Protein AF-A0A1S4AQZ8-F1 (afdb_monomer_lite)

Sequence (131 aa):
MRERLLVHLRGLPQIVESWKRPEDSDTQPSQFARSINKEVGLLQRVLSRTLHELDVQAIFRQVVAIFHSQISEAFLHLDISIPQAKKRMYRDVQHILGCIRSLPSDSKSSPPNWGQLDEFVAKNFGEEVGQ

Secondary structure (DSSP, 8-state):
-HHHHHHHHHTHHHHHHHHTS-GGG--SSPHHHHHHHHHHHHHHHHHHHHS-HHHHHHHHHHHHHHHHHHHHHHHHTS---SHHHHHHHHHHHHHHHHHHHTS------SSTT--HHHHHHHHHHTTTS--

Radius of gyration: 15.27 Å; chains: 1; bounding box: 37×28×40 Å

Organism: Nicotiana tabacum (NCBI:txid4097)

pLDDT: mean 88.84, std 12.15, range [29.75, 98.06]

Structure (mmCIF, N/CA/C/O backbone):
data_AF-A0A1S4AQZ8-F1
#
_entry.id   AF-A0A1S4AQZ8-F1
#
loop_
_atom_site.group_PDB
_atom_site.id
_atom_site.type_symbol
_atom_site.label_atom_id
_atom_site.label_alt_id
_atom_site.label_comp_id
_atom_site.label_asym_id
_atom_site.label_entity_id
_atom_site.label_seq_id
_atom_site.pdbx_PDB_ins_code
_atom_site.Cartn_x
_atom_site.Cartn_y
_atom_site.Cartn_z
_atom_site.occupancy
_atom_site.B_iso_or_equiv
_atom_site.auth_seq_id
_atom_site.auth_comp_id
_atom_site.auth_asym_id
_atom_site.auth_atom_id
_atom_site.pdbx_PDB_model_num
ATOM 1 N N . MET A 1 1 ? 1.906 -9.246 -8.358 1.00 93.69 1 MET A N 1
ATOM 2 C CA . MET A 1 1 ? 1.608 -8.728 -6.998 1.00 93.69 1 MET A CA 1
ATOM 3 C C . MET A 1 1 ? 0.133 -8.477 -6.722 1.00 93.69 1 MET A C 1
ATOM 5 O O . MET A 1 1 ? -0.279 -8.750 -5.605 1.00 93.69 1 MET A O 1
ATOM 9 N N . ARG A 1 2 ? -0.676 -8.019 -7.691 1.00 93.88 2 ARG A N 1
ATOM 10 C CA . ARG A 1 2 ? -2.122 -7.803 -7.490 1.00 93.88 2 ARG A CA 1
ATOM 11 C C . ARG A 1 2 ? -2.859 -9.018 -6.922 1.00 93.88 2 ARG A C 1
ATOM 13 O O . ARG A 1 2 ? -3.457 -8.925 -5.862 1.00 93.88 2 ARG A O 1
ATOM 20 N N . GLU A 1 3 ? -2.772 -10.161 -7.596 1.00 95.75 3 GLU A N 1
ATOM 21 C CA . GLU A 1 3 ? -3.443 -11.399 -7.167 1.00 95.75 3 GLU A CA 1
ATOM 22 C C . GLU A 1 3 ? -2.990 -11.845 -5.779 1.00 95.75 3 GLU A C 1
ATOM 24 O O . GLU A 1 3 ? -3.797 -12.242 -4.945 1.00 95.75 3 GLU A O 1
ATOM 29 N N . ARG A 1 4 ? -1.689 -11.708 -5.510 1.00 93.56 4 ARG A N 1
ATOM 30 C CA . ARG A 1 4 ? -1.103 -12.028 -4.213 1.00 93.56 4 ARG A CA 1
ATOM 31 C C . ARG A 1 4 ? -1.696 -11.167 -3.098 1.00 93.56 4 ARG A C 1
ATOM 33 O O . ARG A 1 4 ? -2.092 -11.702 -2.071 1.00 93.56 4 ARG A O 1
ATOM 40 N N . LEU A 1 5 ? -1.811 -9.859 -3.324 1.00 95.62 5 LEU A N 1
ATOM 41 C CA . LEU A 1 5 ? -2.465 -8.944 -2.393 1.00 95.62 5 LEU A CA 1
ATOM 42 C C . LEU A 1 5 ? -3.936 -9.326 -2.173 1.00 95.62 5 LEU A C 1
ATOM 44 O O . LEU A 1 5 ? -4.378 -9.381 -1.031 1.00 95.62 5 LEU A O 1
ATOM 48 N N . LEU A 1 6 ? -4.672 -9.661 -3.237 1.00 94.12 6 LEU A N 1
ATOM 49 C CA . LEU A 1 6 ? -6.074 -10.080 -3.135 1.00 94.12 6 LEU A CA 1
ATOM 50 C C . LEU A 1 6 ? -6.257 -11.336 -2.269 1.00 94.12 6 LEU A C 1
ATOM 52 O O . LEU A 1 6 ? -7.227 -11.413 -1.520 1.00 94.12 6 LEU A O 1
ATOM 56 N N . VAL A 1 7 ? -5.334 -12.303 -2.327 1.00 94.88 7 VAL A N 1
ATOM 57 C CA . VAL A 1 7 ? -5.364 -13.486 -1.445 1.00 94.88 7 VAL A CA 1
ATOM 58 C C . VAL A 1 7 ? -5.283 -13.075 0.025 1.00 94.88 7 VAL A C 1
ATOM 60 O O . VAL A 1 7 ? -6.074 -13.553 0.834 1.00 94.88 7 VAL A O 1
ATOM 63 N N . HIS A 1 8 ? -4.376 -12.157 0.359 1.00 94.00 8 HIS A N 1
ATOM 64 C CA . HIS A 1 8 ? -4.228 -11.647 1.723 1.00 94.00 8 HIS A CA 1
ATOM 65 C C . HIS A 1 8 ? -5.453 -10.834 2.168 1.00 94.00 8 HIS A C 1
ATOM 67 O O . HIS A 1 8 ? -5.930 -11.011 3.287 1.00 94.00 8 HIS A O 1
ATOM 73 N N . LEU A 1 9 ? -6.020 -10.008 1.280 1.00 93.69 9 LEU A N 1
ATOM 74 C CA . LEU A 1 9 ? -7.215 -9.203 1.564 1.00 93.69 9 LEU A CA 1
ATOM 75 C C . LEU A 1 9 ? -8.469 -10.052 1.822 1.00 93.69 9 LEU A C 1
ATOM 77 O O . LEU A 1 9 ? -9.296 -9.673 2.645 1.00 93.69 9 LEU A O 1
ATOM 81 N N . ARG A 1 10 ? -8.603 -11.231 1.200 1.00 92.94 10 ARG A N 1
ATOM 82 C CA . ARG A 1 10 ? -9.719 -12.156 1.489 1.00 92.94 10 ARG A CA 1
ATOM 83 C C . ARG A 1 10 ? -9.732 -12.653 2.938 1.00 92.94 10 ARG A C 1
ATOM 85 O O . ARG A 1 10 ? -10.800 -12.968 3.449 1.00 92.94 10 ARG A O 1
ATOM 92 N N . GLY A 1 11 ? -8.572 -12.722 3.594 1.00 90.38 11 GLY A N 1
ATOM 93 C CA . GLY A 1 11 ? -8.462 -13.099 5.008 1.00 90.38 11 GLY A CA 1
ATOM 94 C C . GLY A 1 11 ? -8.703 -11.942 5.981 1.00 90.38 11 GLY A C 1
ATOM 95 O O . GLY A 1 11 ? -8.808 -12.162 7.186 1.00 90.38 11 GLY A O 1
ATOM 96 N N . LEU A 1 12 ? -8.801 -10.708 5.480 1.00 89.12 12 LEU A N 1
ATOM 97 C CA . LEU A 1 12 ? -8.883 -9.507 6.303 1.00 89.12 12 LEU A CA 1
ATOM 98 C C . LEU A 1 12 ? -10.122 -9.461 7.220 1.00 89.12 12 LEU A C 1
ATOM 100 O O . LEU A 1 12 ? -9.945 -9.108 8.385 1.00 89.12 12 LEU A O 1
ATOM 104 N N . PRO A 1 13 ? -11.334 -9.888 6.804 1.00 89.25 13 PRO A N 1
ATOM 105 C CA . PRO A 1 13 ? -12.491 -9.920 7.704 1.00 89.25 13 PRO A CA 1
ATOM 106 C C . PRO A 1 13 ? -12.271 -10.794 8.947 1.00 89.25 13 PRO A C 1
ATOM 108 O O . PRO A 1 13 ? -12.616 -10.395 10.055 1.00 89.25 13 PRO A O 1
ATOM 111 N N . GLN A 1 14 ? -11.623 -11.956 8.797 1.00 87.94 14 GLN A N 1
ATOM 112 C CA . GLN A 1 14 ? -11.311 -12.840 9.928 1.00 87.94 14 GLN A CA 1
ATOM 113 C C . GLN A 1 14 ? -10.316 -12.191 10.902 1.00 87.94 14 GLN A C 1
ATOM 115 O O . GLN A 1 14 ? -10.410 -12.383 12.115 1.00 87.94 14 GLN A O 1
ATOM 120 N N . ILE A 1 15 ? -9.370 -11.413 10.375 1.00 87.94 15 ILE A N 1
ATOM 121 C CA . ILE A 1 15 ? -8.411 -10.650 11.178 1.00 87.94 15 ILE A CA 1
ATOM 122 C C . ILE A 1 15 ? -9.130 -9.525 11.936 1.00 87.94 15 ILE A C 1
ATOM 124 O O . ILE A 1 15 ? -8.880 -9.338 13.124 1.00 87.94 15 ILE A O 1
ATOM 128 N N . VAL A 1 16 ? -10.071 -8.821 11.298 1.00 86.25 16 VAL A N 1
ATOM 129 C CA . VAL A 1 16 ? -10.882 -7.786 11.965 1.00 86.25 16 VAL A CA 1
ATOM 130 C C . VAL A 1 16 ? -11.706 -8.370 13.111 1.00 86.25 16 VAL A C 1
ATOM 132 O O . VAL A 1 16 ? -11.781 -7.762 14.175 1.00 86.25 16 VAL A O 1
ATOM 135 N N . GLU A 1 17 ? -12.263 -9.572 12.959 1.00 86.06 17 GLU A N 1
ATOM 136 C CA . GLU A 1 17 ? -12.959 -10.246 14.063 1.00 86.06 17 GLU A CA 1
ATOM 137 C C . GLU A 1 17 ? -12.030 -10.563 15.247 1.00 86.06 17 GLU A C 1
ATOM 139 O O . GLU A 1 17 ? -12.458 -10.508 16.402 1.00 86.06 17 GLU A O 1
ATOM 144 N N . SER A 1 18 ? -10.741 -10.838 15.006 1.00 84.31 18 SER A N 1
ATOM 145 C CA . SER A 1 18 ? -9.766 -10.989 16.096 1.00 84.31 18 SER A CA 1
ATOM 146 C C . SER A 1 18 ? -9.486 -9.657 16.793 1.00 84.31 18 SER A C 1
ATOM 148 O O . SER A 1 18 ? -9.267 -9.630 18.001 1.00 84.31 18 SER A O 1
ATOM 150 N N . TRP A 1 19 ? -9.562 -8.538 16.068 1.00 85.44 19 TRP A N 1
ATOM 151 C CA . TRP A 1 19 ? -9.324 -7.207 16.625 1.00 85.44 19 TRP A CA 1
ATOM 152 C C . TRP 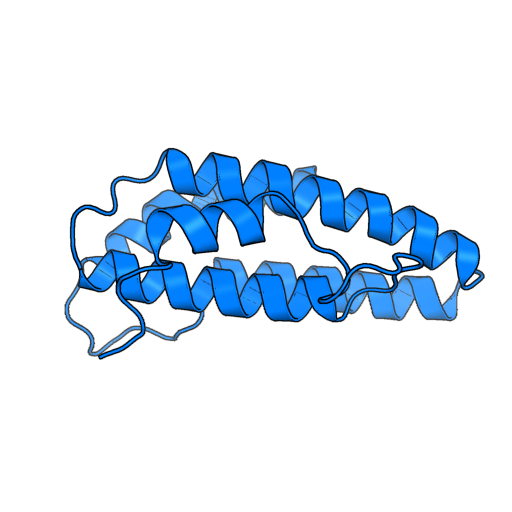A 1 19 ? -10.371 -6.740 17.629 1.00 85.44 19 TRP A C 1
ATOM 154 O O . TRP A 1 19 ? -10.069 -5.856 18.429 1.00 85.44 19 TRP A O 1
ATOM 164 N N . LYS A 1 20 ? -11.565 -7.336 17.597 1.00 80.69 20 LYS A N 1
ATOM 165 C CA . LYS A 1 20 ? -12.655 -7.068 18.542 1.00 80.69 20 LYS A CA 1
ATOM 166 C C . LYS A 1 20 ? -12.455 -7.761 19.899 1.00 80.69 20 LYS A C 1
ATOM 168 O O . LYS A 1 20 ? -13.223 -7.513 20.824 1.00 80.69 20 LYS A O 1
ATOM 173 N N . ARG A 1 21 ? -11.468 -8.660 20.024 1.00 81.25 21 ARG A N 1
ATOM 174 C CA . ARG A 1 21 ? -11.205 -9.429 21.252 1.00 81.25 21 ARG A CA 1
ATOM 175 C C . ARG A 1 21 ? -10.296 -8.651 22.222 1.00 81.25 21 ARG A C 1
ATOM 177 O O . ARG A 1 21 ? -9.439 -7.890 21.766 1.00 81.25 21 ARG A O 1
ATOM 184 N N . PRO A 1 22 ? -10.424 -8.854 23.549 1.00 70.56 22 PRO A N 1
ATOM 185 C CA . PRO A 1 22 ? -9.554 -8.226 24.549 1.00 70.56 22 PRO A CA 1
ATOM 186 C C . PRO A 1 22 ? -8.057 -8.480 24.286 1.00 70.56 22 PRO A C 1
ATOM 188 O O . PRO A 1 22 ? -7.684 -9.504 23.724 1.00 70.56 22 PRO A O 1
ATOM 191 N N . GLU A 1 23 ? -7.212 -7.518 24.664 1.00 62.16 23 GLU A N 1
ATOM 192 C CA . GLU A 1 23 ? -5.850 -7.270 24.143 1.00 62.16 23 GLU A CA 1
ATOM 193 C C . GLU A 1 23 ? -4.791 -8.376 24.337 1.00 62.16 23 GLU A C 1
ATOM 195 O O . GLU A 1 23 ? -3.747 -8.312 23.690 1.00 62.16 23 GLU A O 1
ATOM 200 N N . ASP A 1 24 ? -5.038 -9.400 25.154 1.00 57.66 24 ASP A N 1
ATOM 201 C CA . ASP A 1 24 ? -3.970 -10.242 25.723 1.00 57.66 24 ASP A CA 1
ATOM 202 C C . ASP A 1 24 ? -3.328 -11.267 24.764 1.00 57.66 24 ASP A C 1
ATOM 204 O O . ASP A 1 24 ? -2.317 -11.882 25.094 1.00 57.66 24 ASP A O 1
ATOM 208 N N . SER A 1 25 ? -3.872 -11.465 23.557 1.00 57.94 25 SER A N 1
ATOM 209 C CA . SER A 1 25 ? -3.380 -12.501 22.626 1.00 57.94 25 SER A CA 1
ATOM 210 C C . SER A 1 25 ? -2.878 -12.000 21.270 1.00 57.94 25 SER A C 1
ATOM 212 O O . SER A 1 25 ? -2.514 -12.815 20.419 1.00 57.94 25 SER A O 1
ATOM 214 N N . ASP A 1 26 ? -2.868 -10.690 21.007 1.00 62.59 26 ASP A N 1
ATOM 215 C CA . ASP A 1 26 ? -2.676 -10.206 19.636 1.00 62.59 26 ASP A CA 1
ATOM 216 C C . ASP A 1 26 ? -1.248 -9.790 19.283 1.00 62.59 26 ASP A C 1
ATOM 218 O O . ASP A 1 26 ? -0.720 -8.760 19.701 1.00 62.59 26 ASP A O 1
ATOM 222 N N . THR A 1 27 ? -0.654 -10.568 18.379 1.00 71.62 27 THR A N 1
ATOM 223 C CA . THR A 1 27 ? 0.625 -10.248 17.744 1.00 71.62 27 THR A CA 1
ATOM 224 C C . THR A 1 27 ? 0.430 -9.154 16.689 1.00 71.62 27 THR A C 1
ATOM 226 O O . THR A 1 27 ? 0.098 -9.434 15.538 1.00 71.62 27 THR A O 1
ATOM 229 N N . GLN A 1 28 ? 0.643 -7.894 17.065 1.00 80.12 28 GLN A N 1
ATOM 230 C CA . GLN A 1 28 ? 0.677 -6.749 16.144 1.00 80.12 28 GLN A CA 1
ATOM 231 C C . GLN A 1 28 ? 2.075 -6.595 15.501 1.00 80.12 28 GLN A C 1
ATOM 233 O O . GLN A 1 28 ? 3.071 -6.853 16.180 1.00 80.12 28 GLN A O 1
ATOM 238 N N . PRO A 1 29 ? 2.196 -6.179 14.223 1.00 87.81 29 PRO A N 1
ATOM 239 C CA . PRO A 1 29 ? 1.116 -5.948 13.251 1.00 87.81 29 PRO A CA 1
ATOM 240 C C . PRO A 1 29 ? 0.508 -7.279 12.790 1.00 87.81 29 PRO A C 1
ATOM 242 O O . PRO A 1 29 ? 1.150 -8.310 12.947 1.00 87.81 29 PRO A O 1
ATOM 245 N N . SER A 1 30 ? -0.699 -7.296 12.230 1.00 90.75 30 SER A N 1
ATOM 246 C CA . SER A 1 30 ? -1.394 -8.544 11.890 1.00 90.75 30 SER A CA 1
ATOM 247 C C . SER A 1 30 ? -0.616 -9.447 10.923 1.00 90.75 30 SER A C 1
ATOM 249 O O . SER A 1 30 ? 0.309 -9.030 10.217 1.00 90.75 30 SER A O 1
ATOM 251 N N . GLN A 1 31 ? -1.026 -10.718 10.839 1.00 90.44 31 GLN A N 1
ATOM 252 C CA . GLN A 1 31 ? -0.463 -11.653 9.862 1.00 90.44 31 GLN A CA 1
ATOM 253 C C . GLN A 1 31 ? -0.603 -11.146 8.421 1.00 90.44 31 GLN A C 1
ATOM 255 O O . GLN A 1 31 ? 0.311 -11.375 7.627 1.00 90.44 31 GLN A O 1
ATOM 260 N N . PHE A 1 32 ? -1.694 -10.442 8.103 1.00 92.44 32 PHE A N 1
ATOM 261 C CA . PHE A 1 32 ? -1.892 -9.791 6.810 1.00 92.44 32 PHE A CA 1
ATOM 262 C C . PHE A 1 32 ? -0.742 -8.824 6.516 1.00 92.44 32 PHE A C 1
ATOM 264 O O . PHE A 1 32 ? 0.009 -9.048 5.566 1.00 92.44 32 PHE A O 1
ATOM 271 N N . ALA A 1 33 ? -0.529 -7.833 7.388 1.00 93.75 33 ALA A N 1
ATOM 272 C CA . ALA A 1 33 ? 0.508 -6.816 7.221 1.00 93.75 33 ALA A CA 1
ATOM 273 C C . ALA A 1 33 ? 1.924 -7.426 7.176 1.00 93.75 33 ALA A C 1
ATOM 275 O O . ALA A 1 33 ? 2.733 -7.073 6.315 1.00 93.75 33 ALA A O 1
ATOM 276 N N . ARG A 1 34 ? 2.218 -8.407 8.044 1.00 93.88 34 ARG A N 1
ATOM 277 C CA . ARG A 1 34 ? 3.512 -9.118 8.042 1.00 93.88 34 ARG A CA 1
ATOM 278 C C . ARG A 1 34 ? 3.765 -9.871 6.737 1.00 93.88 34 ARG A C 1
ATOM 280 O O . ARG A 1 34 ? 4.883 -9.848 6.222 1.00 93.88 34 ARG A O 1
ATOM 287 N N . SER A 1 35 ? 2.750 -10.562 6.218 1.00 93.94 35 SER A N 1
ATOM 288 C CA . SER A 1 35 ? 2.906 -11.430 5.047 1.00 93.94 35 SER A CA 1
ATOM 289 C C . SER A 1 35 ? 3.104 -10.616 3.774 1.00 93.94 35 SER A C 1
ATOM 291 O O . SER A 1 35 ? 4.034 -10.906 3.020 1.00 93.94 35 SER A O 1
ATOM 293 N N . ILE A 1 36 ? 2.317 -9.551 3.571 1.00 94.50 36 ILE A N 1
ATOM 294 C CA . ILE A 1 36 ? 2.492 -8.683 2.398 1.00 94.50 36 ILE A CA 1
ATOM 295 C C . ILE A 1 36 ? 3.842 -7.964 2.427 1.00 94.50 36 ILE A C 1
ATOM 297 O O . ILE A 1 36 ? 4.535 -7.954 1.411 1.00 94.50 36 ILE A O 1
ATOM 301 N N . ASN A 1 37 ? 4.284 -7.469 3.588 1.00 94.88 37 ASN A N 1
ATOM 302 C CA . ASN A 1 37 ? 5.586 -6.812 3.712 1.00 94.88 37 ASN A CA 1
ATOM 303 C C . ASN A 1 37 ? 6.740 -7.777 3.406 1.00 94.88 37 ASN A C 1
ATOM 305 O O . ASN A 1 37 ? 7.676 -7.424 2.687 1.00 94.88 37 ASN A O 1
ATOM 309 N N . LYS A 1 38 ? 6.662 -9.023 3.893 1.00 95.94 38 LYS A N 1
ATOM 310 C CA . LYS A 1 38 ? 7.673 -10.051 3.607 1.00 95.94 38 LYS A CA 1
ATOM 311 C C . LYS A 1 38 ? 7.765 -10.363 2.113 1.00 95.94 38 LYS A C 1
ATOM 313 O O . LYS A 1 38 ? 8.865 -10.504 1.582 1.00 95.94 38 LYS A O 1
ATOM 318 N N . GLU A 1 39 ? 6.628 -10.486 1.440 1.00 96.31 39 GLU A N 1
ATOM 319 C CA . GLU A 1 39 ? 6.572 -10.830 0.018 1.00 96.31 39 GLU A CA 1
ATOM 320 C C . GLU A 1 39 ? 7.044 -9.687 -0.876 1.00 96.31 39 GLU A C 1
ATOM 322 O O . GLU A 1 39 ? 7.821 -9.919 -1.802 1.00 96.31 39 GLU A O 1
ATOM 327 N N . VAL A 1 40 ? 6.642 -8.453 -0.570 1.00 96.25 40 VAL A N 1
ATOM 328 C CA . VAL A 1 40 ? 7.116 -7.260 -1.280 1.00 96.25 40 VAL A CA 1
ATOM 329 C C . VAL A 1 40 ? 8.618 -7.069 -1.069 1.00 96.25 40 VAL A C 1
ATOM 331 O O . VAL A 1 40 ? 9.343 -6.849 -2.038 1.00 96.25 40 VAL A O 1
ATOM 334 N N . GLY A 1 41 ? 9.113 -7.221 0.162 1.00 96.50 41 GLY A N 1
ATOM 335 C CA . GLY A 1 41 ? 10.544 -7.120 0.452 1.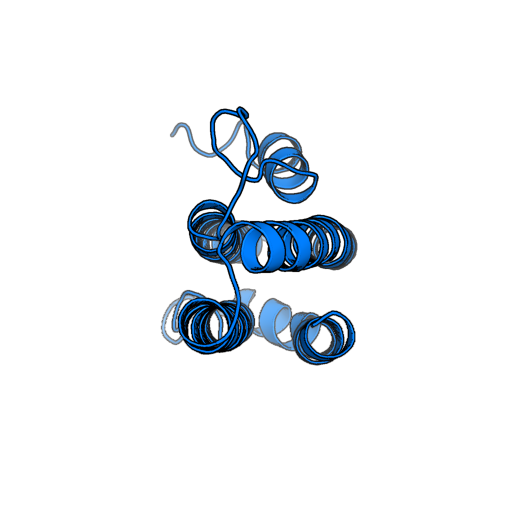00 96.50 41 GLY A CA 1
ATOM 336 C C . GLY A 1 41 ? 11.371 -8.207 -0.242 1.00 96.50 41 GLY A C 1
ATOM 337 O O . GLY A 1 41 ? 12.479 -7.945 -0.714 1.00 96.50 41 GLY A O 1
ATOM 338 N N . LEU A 1 42 ? 10.833 -9.428 -0.362 1.00 97.12 42 LEU A N 1
ATOM 339 C CA . LEU A 1 42 ? 11.460 -10.484 -1.158 1.00 97.12 42 LEU A CA 1
ATOM 340 C C . LEU A 1 42 ? 11.498 -10.109 -2.643 1.00 97.12 42 LEU A C 1
ATOM 342 O O . LEU A 1 42 ? 12.554 -10.234 -3.262 1.00 97.12 42 LEU A O 1
ATOM 346 N N . LEU A 1 43 ? 10.383 -9.621 -3.196 1.00 97.19 43 LEU A N 1
ATOM 347 C CA . LEU A 1 43 ? 10.314 -9.170 -4.585 1.00 97.19 43 LEU A CA 1
ATOM 348 C C . LEU A 1 43 ? 11.349 -8.074 -4.855 1.00 97.19 43 LEU A C 1
ATOM 350 O O . LEU A 1 43 ? 12.092 -8.176 -5.826 1.00 97.19 43 LEU A O 1
ATOM 354 N N . GLN A 1 44 ? 11.450 -7.076 -3.975 1.00 96.75 44 GLN A N 1
ATOM 355 C CA . GLN A 1 44 ? 12.420 -5.987 -4.110 1.00 96.75 44 GLN A CA 1
ATOM 356 C C . GLN A 1 44 ? 13.838 -6.536 -4.145 1.00 96.75 44 GLN A C 1
ATOM 358 O O . GLN A 1 44 ? 14.587 -6.258 -5.076 1.00 96.75 44 GLN A O 1
ATOM 363 N N . ARG A 1 45 ? 14.191 -7.377 -3.169 1.00 97.50 45 ARG A N 1
ATOM 364 C CA . ARG A 1 45 ? 15.529 -7.964 -3.078 1.00 97.50 45 ARG A CA 1
ATOM 365 C C . ARG A 1 45 ? 15.904 -8.756 -4.327 1.00 97.50 45 ARG A C 1
ATOM 367 O O . A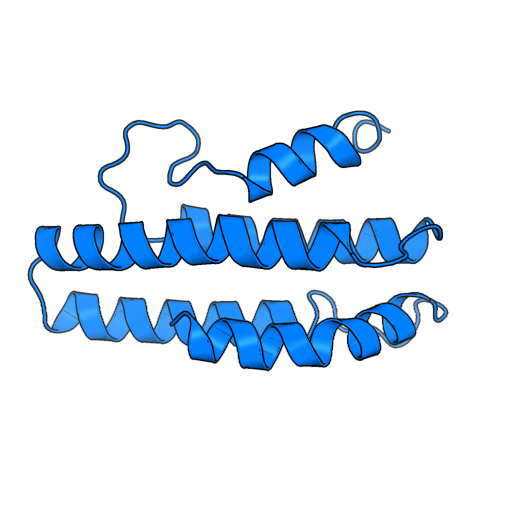RG A 1 45 ? 17.062 -8.714 -4.728 1.00 97.50 45 ARG A O 1
ATOM 374 N N . VAL A 1 46 ? 14.963 -9.508 -4.896 1.00 98.06 46 VAL A N 1
ATOM 375 C CA . VAL A 1 46 ? 15.206 -10.302 -6.106 1.00 98.06 46 VAL A CA 1
ATOM 376 C C . VAL A 1 46 ? 15.357 -9.384 -7.316 1.00 98.06 46 VAL A C 1
ATOM 378 O O . VAL A 1 46 ? 16.384 -9.443 -7.983 1.00 98.06 46 VAL A O 1
ATOM 381 N N . LEU A 1 47 ? 14.397 -8.489 -7.564 1.00 97.75 47 LEU A N 1
ATOM 382 C CA . LEU A 1 47 ? 14.419 -7.626 -8.747 1.00 97.75 47 LEU A CA 1
ATOM 383 C C . LEU A 1 47 ? 15.620 -6.675 -8.756 1.00 97.75 47 LEU A C 1
ATOM 385 O O . LEU A 1 47 ? 16.273 -6.555 -9.786 1.00 97.75 47 LEU A O 1
ATOM 389 N N . SER A 1 48 ? 15.979 -6.079 -7.615 1.00 97.19 48 SER A N 1
ATOM 390 C CA . SER A 1 48 ? 17.145 -5.188 -7.504 1.00 97.19 48 SER A CA 1
ATOM 391 C C . SER A 1 48 ? 18.487 -5.874 -7.772 1.00 97.19 48 SER A C 1
ATOM 393 O O . SER A 1 48 ? 19.478 -5.189 -7.991 1.00 97.19 48 SER A O 1
ATOM 395 N N . ARG A 1 49 ? 18.552 -7.212 -7.738 1.00 97.62 49 ARG A N 1
ATOM 396 C CA . ARG A 1 49 ? 19.763 -7.978 -8.083 1.00 97.62 49 ARG A CA 1
ATOM 397 C C . ARG A 1 49 ? 19.798 -8.421 -9.543 1.00 97.62 49 ARG A C 1
ATOM 399 O O . ARG A 1 49 ? 20.831 -8.908 -9.990 1.00 97.62 49 ARG A O 1
ATOM 406 N N . THR A 1 50 ? 18.677 -8.325 -10.252 1.00 97.19 50 THR A N 1
ATOM 407 C CA . THR A 1 50 ? 18.504 -8.919 -11.584 1.00 97.19 50 THR A CA 1
ATOM 408 C C . THR A 1 50 ? 18.231 -7.877 -12.661 1.00 97.19 50 THR A C 1
ATOM 410 O O . THR A 1 50 ? 18.582 -8.100 -13.814 1.00 97.19 50 THR A O 1
ATOM 413 N N . LEU A 1 51 ? 17.610 -6.754 -12.304 1.00 97.75 51 LEU A N 1
ATOM 414 C CA . LEU A 1 51 ? 17.171 -5.719 -13.234 1.00 97.75 51 LEU A CA 1
ATOM 415 C C . LEU A 1 51 ? 17.884 -4.392 -12.967 1.00 97.75 51 LEU A C 1
ATOM 417 O O . LEU A 1 51 ? 18.401 -4.155 -11.874 1.00 97.75 51 LEU A O 1
ATOM 421 N N . HIS A 1 52 ? 17.872 -3.515 -13.969 1.00 97.38 52 HIS A N 1
ATOM 422 C CA . HIS A 1 52 ? 18.383 -2.158 -13.833 1.00 97.38 52 HIS A CA 1
ATOM 423 C C . HIS A 1 52 ? 17.485 -1.326 -12.904 1.00 97.38 52 HIS A C 1
ATOM 425 O O . HIS A 1 52 ? 16.276 -1.547 -12.828 1.00 97.38 52 HIS A O 1
ATOM 431 N N . GLU A 1 53 ? 18.057 -0.335 -12.216 1.00 95.69 53 GLU A N 1
ATOM 432 C CA . GLU A 1 53 ? 17.344 0.467 -11.213 1.00 95.69 53 GLU A CA 1
ATOM 433 C C . GLU A 1 53 ? 16.054 1.103 -11.758 1.00 95.69 53 GLU A C 1
ATOM 435 O O . GLU A 1 53 ? 15.008 1.023 -11.116 1.00 95.69 53 GLU A O 1
ATOM 440 N N . LEU A 1 54 ? 16.105 1.671 -12.966 1.00 95.75 54 LEU A N 1
ATOM 441 C CA . LEU A 1 54 ? 14.943 2.289 -13.616 1.00 95.75 54 LEU A CA 1
ATOM 442 C C . LEU A 1 54 ? 13.801 1.291 -13.874 1.00 95.75 54 LEU A C 1
ATOM 444 O O . LEU A 1 54 ? 12.634 1.628 -13.674 1.00 95.75 54 LEU A O 1
ATOM 448 N N . ASP A 1 55 ? 14.122 0.053 -14.257 1.00 96.88 55 ASP A N 1
ATOM 449 C CA . ASP A 1 55 ? 13.117 -0.996 -14.465 1.00 96.88 55 ASP A CA 1
ATOM 450 C C . ASP A 1 55 ? 12.496 -1.420 -13.132 1.00 96.88 55 ASP A C 1
ATOM 452 O O . ASP A 1 55 ? 11.282 -1.603 -13.021 1.00 96.88 55 ASP A O 1
ATOM 456 N N . VAL A 1 56 ? 13.323 -1.520 -12.086 1.00 97.44 56 VAL A N 1
ATOM 457 C CA . VAL A 1 56 ? 12.871 -1.813 -10.723 1.00 97.44 56 VAL A CA 1
ATOM 458 C C . VAL A 1 56 ? 11.917 -0.721 -10.236 1.00 97.44 56 VAL A C 1
ATOM 460 O O . VAL A 1 56 ? 10.831 -1.040 -9.755 1.00 97.44 56 VAL A O 1
ATOM 463 N N . GLN A 1 57 ? 12.269 0.556 -10.404 1.00 96.25 57 GLN A N 1
ATOM 464 C CA . GLN A 1 57 ? 11.405 1.688 -10.058 1.00 96.25 57 GLN A CA 1
ATOM 465 C C . GLN A 1 57 ? 10.082 1.649 -10.838 1.00 96.25 57 GLN A C 1
ATOM 467 O O . GLN A 1 57 ? 9.016 1.795 -10.242 1.00 96.25 57 GLN A O 1
ATOM 472 N N . ALA A 1 58 ? 10.115 1.378 -12.148 1.00 95.69 58 ALA A N 1
ATOM 473 C CA . ALA A 1 58 ? 8.908 1.282 -12.971 1.00 95.69 58 ALA A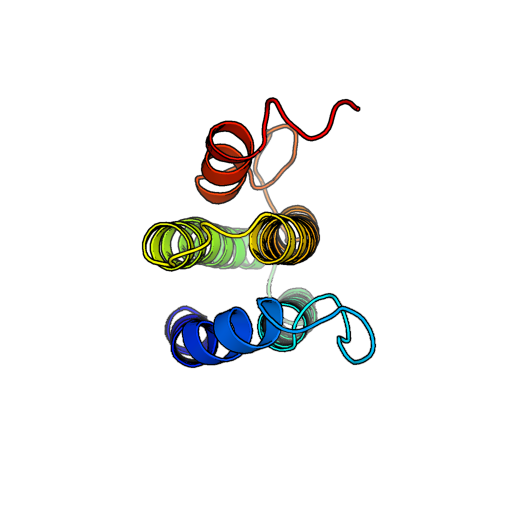 CA 1
ATOM 474 C C . ALA A 1 58 ? 7.976 0.140 -12.525 1.00 95.69 58 ALA A C 1
ATOM 476 O O . ALA A 1 58 ? 6.753 0.314 -12.478 1.00 95.69 58 ALA A O 1
ATOM 477 N N . ILE A 1 59 ? 8.538 -1.014 -12.148 1.00 96.50 59 ILE A N 1
ATOM 478 C CA . ILE A 1 59 ? 7.777 -2.136 -11.582 1.00 96.50 59 ILE A CA 1
ATOM 479 C C . ILE A 1 59 ? 7.179 -1.740 -10.228 1.00 96.50 59 ILE A C 1
ATOM 481 O O . ILE A 1 59 ? 5.981 -1.936 -10.002 1.00 96.50 59 ILE A O 1
ATOM 485 N N . PHE A 1 60 ? 7.979 -1.162 -9.328 1.00 97.31 60 PHE A N 1
ATOM 486 C CA . PHE A 1 60 ? 7.509 -0.800 -7.992 1.00 97.31 60 PHE A CA 1
ATOM 487 C C . PHE A 1 60 ? 6.493 0.332 -7.999 1.00 97.31 60 PHE A C 1
ATOM 489 O O . PHE A 1 60 ? 5.563 0.278 -7.200 1.00 97.31 60 PHE A O 1
ATOM 496 N N . ARG A 1 61 ? 6.547 1.258 -8.960 1.00 95.88 61 ARG A N 1
ATOM 497 C CA . ARG A 1 61 ? 5.490 2.255 -9.171 1.00 95.88 61 ARG A CA 1
ATOM 498 C C . ARG A 1 61 ? 4.119 1.597 -9.360 1.00 95.88 61 ARG A C 1
ATOM 500 O O . ARG A 1 61 ? 3.140 2.025 -8.753 1.00 95.88 61 ARG A O 1
ATOM 507 N N . GLN A 1 62 ? 4.044 0.522 -10.149 1.00 95.81 62 GLN A N 1
ATOM 508 C CA . GLN A 1 62 ? 2.795 -0.225 -10.340 1.00 95.81 62 GLN A CA 1
ATOM 509 C C . GLN A 1 62 ? 2.377 -0.983 -9.075 1.00 95.81 62 GLN A C 1
ATOM 511 O O . GLN A 1 62 ? 1.196 -1.002 -8.728 1.00 95.81 62 GLN A O 1
ATOM 516 N N . VAL A 1 63 ? 3.332 -1.602 -8.371 1.00 96.31 63 VAL A N 1
ATOM 517 C CA . VAL A 1 63 ? 3.059 -2.311 -7.109 1.00 96.31 63 VAL A CA 1
ATOM 518 C C . VAL A 1 63 ? 2.495 -1.351 -6.061 1.00 96.31 63 VAL A C 1
ATOM 520 O O . VAL A 1 63 ? 1.463 -1.656 -5.469 1.00 96.31 63 VAL A O 1
ATOM 523 N N . VAL A 1 64 ? 3.118 -0.185 -5.885 1.00 96.69 64 VAL A N 1
ATOM 524 C CA . VAL A 1 64 ? 2.689 0.883 -4.972 1.00 96.69 64 VAL A CA 1
ATOM 525 C C . VAL A 1 64 ? 1.270 1.342 -5.304 1.00 96.69 64 VAL A C 1
ATOM 527 O O . VAL A 1 64 ? 0.410 1.338 -4.425 1.00 96.69 64 VAL A O 1
ATOM 530 N N . ALA A 1 65 ? 0.985 1.652 -6.573 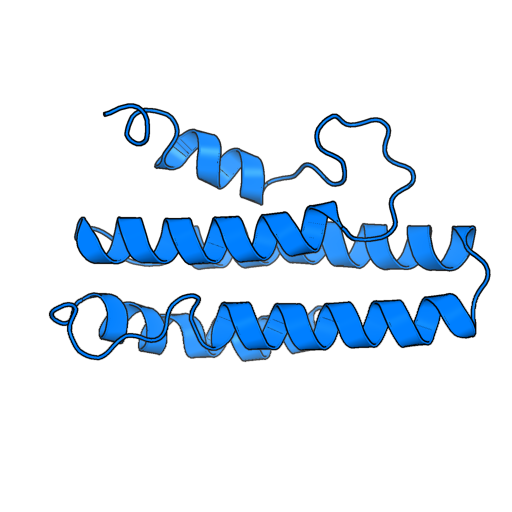1.00 96.00 65 ALA A N 1
ATOM 531 C CA . ALA A 1 65 ? -0.348 2.079 -6.999 1.00 96.00 65 ALA A CA 1
ATOM 532 C C . ALA A 1 65 ? -1.430 1.028 -6.687 1.00 96.00 65 ALA A C 1
ATOM 534 O O . ALA A 1 65 ? -2.495 1.358 -6.161 1.00 96.00 65 ALA A O 1
ATOM 535 N N . ILE A 1 66 ? -1.145 -0.253 -6.955 1.00 96.62 66 ILE A N 1
ATOM 536 C CA . ILE A 1 66 ? -2.053 -1.364 -6.631 1.00 96.62 66 ILE A CA 1
ATOM 537 C C . ILE A 1 66 ? -2.259 -1.479 -5.119 1.00 96.62 66 ILE A C 1
ATOM 539 O O . ILE A 1 66 ? -3.386 -1.702 -4.682 1.00 96.62 66 ILE A O 1
ATOM 543 N N . PHE A 1 67 ? -1.195 -1.343 -4.329 1.00 97.12 67 PHE A N 1
ATOM 544 C CA . PHE A 1 67 ? -1.262 -1.449 -2.875 1.00 97.12 67 PHE A CA 1
ATOM 545 C C . PHE A 1 67 ? -2.122 -0.341 -2.280 1.00 97.12 67 PHE A C 1
ATOM 547 O O . PHE A 1 67 ? -3.044 -0.654 -1.534 1.00 97.12 67 PHE A O 1
ATOM 554 N N . HIS A 1 68 ? -1.893 0.921 -2.653 1.00 97.25 68 HIS A N 1
ATOM 555 C CA . HIS A 1 68 ? -2.732 2.022 -2.180 1.00 97.25 68 HIS A CA 1
ATOM 556 C C . HIS A 1 68 ? -4.204 1.795 -2.513 1.00 97.25 68 HIS A C 1
ATOM 558 O O . HIS A 1 68 ? -5.037 1.822 -1.615 1.00 97.25 68 HIS A O 1
ATOM 564 N N . SER A 1 69 ? -4.516 1.513 -3.779 1.00 96.88 69 SER A N 1
ATOM 565 C CA . SER A 1 69 ? -5.903 1.357 -4.218 1.00 96.88 69 SER A CA 1
ATOM 566 C C . SER A 1 69 ? -6.607 0.189 -3.533 1.00 96.88 69 SER A C 1
ATOM 568 O O . SER A 1 69 ? -7.669 0.369 -2.948 1.00 96.88 69 SER A O 1
ATOM 570 N N . GLN A 1 70 ? -6.028 -1.011 -3.576 1.00 96.12 70 GLN A N 1
ATOM 571 C CA . GLN A 1 70 ? -6.717 -2.217 -3.110 1.00 96.12 70 GLN A CA 1
ATOM 572 C C . GLN A 1 70 ? -6.820 -2.278 -1.583 1.00 96.12 70 GLN A C 1
ATOM 574 O O . GLN A 1 70 ? -7.806 -2.790 -1.060 1.00 96.12 70 GLN A O 1
ATOM 579 N N . ILE A 1 71 ? -5.812 -1.775 -0.864 1.00 96.00 71 ILE A N 1
ATOM 580 C CA . ILE A 1 71 ? -5.808 -1.794 0.603 1.00 96.00 71 ILE A CA 1
ATOM 581 C C . ILE A 1 71 ? -6.767 -0.736 1.148 1.00 96.00 71 ILE A C 1
ATOM 583 O O . ILE A 1 71 ? -7.558 -1.057 2.033 1.00 96.00 71 ILE A O 1
ATOM 587 N N . SER A 1 72 ? -6.752 0.487 0.603 1.00 95.19 72 SER A N 1
ATOM 588 C CA . SER A 1 72 ? -7.723 1.519 0.988 1.00 95.19 72 SER A CA 1
ATOM 589 C C . SER A 1 72 ? -9.152 1.065 0.725 1.00 95.19 72 SER A C 1
ATOM 591 O O . SER A 1 72 ? -9.996 1.179 1.609 1.00 95.19 72 SER A O 1
ATOM 593 N N . GLU A 1 73 ? -9.410 0.498 -0.457 1.00 94.62 73 GLU A N 1
ATOM 594 C CA . GLU A 1 73 ? -10.734 -0.010 -0.815 1.00 94.62 73 GLU A CA 1
ATOM 595 C C . GLU A 1 73 ? -11.193 -1.100 0.156 1.00 94.62 73 GLU A C 1
ATOM 597 O O . GLU A 1 73 ? -12.304 -1.043 0.676 1.00 94.62 73 GLU A O 1
ATOM 602 N N . ALA A 1 74 ? -10.330 -2.071 0.462 1.00 93.81 74 ALA A N 1
ATOM 603 C CA . ALA A 1 74 ? -10.672 -3.132 1.399 1.00 93.81 74 ALA A CA 1
ATOM 604 C C . ALA A 1 74 ? -10.973 -2.586 2.800 1.00 93.81 74 ALA A C 1
ATOM 606 O O . ALA A 1 74 ? -11.955 -3.007 3.404 1.00 93.81 74 ALA A O 1
ATOM 607 N N . PHE A 1 75 ? -10.179 -1.637 3.306 1.00 91.56 75 PHE A N 1
ATOM 608 C CA . PHE A 1 75 ? -10.399 -1.056 4.632 1.00 91.56 75 PHE A CA 1
ATOM 609 C C . PHE A 1 75 ? -11.664 -0.199 4.725 1.00 91.56 75 PHE A C 1
ATOM 611 O O . PHE A 1 75 ? -12.307 -0.213 5.771 1.00 91.56 75 PHE A O 1
ATOM 618 N N . LEU A 1 76 ? -12.064 0.491 3.653 1.00 90.38 76 LEU A N 1
ATOM 619 C CA . LEU A 1 76 ? -13.323 1.250 3.615 1.00 90.38 76 LEU A CA 1
ATOM 620 C C . LEU A 1 76 ? -14.565 0.364 3.795 1.00 90.38 76 LEU A C 1
ATOM 622 O O . LEU A 1 76 ? -15.584 0.843 4.285 1.00 90.38 76 LEU A O 1
ATOM 626 N N . HIS A 1 77 ? -14.482 -0.912 3.416 1.00 89.38 77 HIS A N 1
ATOM 627 C CA . HIS A 1 77 ? -15.592 -1.864 3.509 1.00 89.38 77 HIS A CA 1
ATOM 628 C C . HIS A 1 77 ? -15.653 -2.621 4.842 1.00 89.38 77 HIS A C 1
ATOM 630 O O . HIS A 1 77 ? -16.562 -3.427 5.046 1.00 89.38 77 HIS A O 1
ATOM 636 N N . LEU A 1 78 ? -14.693 -2.412 5.745 1.00 86.81 78 LEU A N 1
ATOM 637 C CA . LEU A 1 78 ? -14.676 -3.089 7.038 1.00 86.81 78 LEU A CA 1
ATOM 638 C C . LEU A 1 78 ? -15.482 -2.300 8.068 1.00 86.81 78 LEU A C 1
ATOM 640 O O . LEU A 1 78 ? -15.335 -1.088 8.205 1.00 86.81 78 LEU A O 1
ATOM 644 N N . ASP A 1 79 ? -16.283 -3.015 8.854 1.00 78.44 79 ASP A N 1
ATOM 645 C CA . ASP A 1 79 ? -16.957 -2.439 10.015 1.00 78.44 79 ASP A CA 1
ATOM 646 C C . ASP A 1 79 ? -15.982 -2.351 11.199 1.00 78.44 79 ASP A C 1
ATOM 648 O O . ASP A 1 79 ? -15.669 -3.344 11.864 1.00 78.44 79 ASP A O 1
ATOM 652 N N . ILE A 1 80 ? -15.472 -1.141 11.430 1.00 74.31 80 ILE A N 1
ATOM 653 C CA . ILE A 1 80 ? -14.465 -0.835 12.455 1.00 74.31 80 ILE A CA 1
ATOM 654 C C . ILE A 1 80 ? -15.004 0.248 13.392 1.00 74.31 80 ILE A C 1
ATOM 656 O O . ILE A 1 80 ? -14.347 1.232 13.728 1.00 74.31 80 ILE A O 1
ATOM 660 N N . SER A 1 81 ? -16.244 0.047 13.820 1.00 77.00 81 SER A N 1
ATOM 661 C CA . SER A 1 81 ? -16.966 0.905 14.760 1.00 77.00 81 SER A CA 1
ATOM 662 C C . SER A 1 81 ? -16.393 0.875 16.187 1.00 77.00 81 SER A C 1
ATOM 664 O O . SER A 1 81 ? -16.655 1.777 16.979 1.00 77.00 81 SER A O 1
ATOM 666 N N . ILE A 1 82 ? -15.568 -0.126 16.524 1.00 83.94 82 ILE A N 1
ATOM 667 C CA . ILE A 1 82 ? -14.986 -0.293 17.865 1.00 83.94 82 ILE A CA 1
ATOM 668 C C . ILE A 1 82 ? -13.592 0.369 17.939 1.00 83.94 82 ILE A C 1
ATOM 670 O O . ILE A 1 82 ? -12.719 0.023 17.132 1.00 83.94 82 ILE A O 1
ATOM 674 N N . PRO A 1 83 ? -13.307 1.234 18.941 1.00 85.75 83 PRO A N 1
ATOM 675 C CA . PRO A 1 83 ? -12.029 1.954 19.061 1.00 85.75 83 PRO A CA 1
ATOM 676 C C . PRO A 1 83 ? -10.785 1.056 19.040 1.00 85.75 83 PRO A C 1
ATOM 678 O O . PRO A 1 83 ? -9.763 1.389 18.439 1.00 85.75 83 PRO A O 1
ATOM 681 N N . GLN A 1 84 ? -10.875 -0.124 19.655 1.00 84.44 84 GLN A N 1
ATOM 682 C CA . GLN A 1 84 ? -9.789 -1.100 19.676 1.00 84.44 84 GLN A CA 1
ATOM 683 C C . GLN A 1 84 ? -9.434 -1.594 18.265 1.00 84.44 84 GLN A C 1
ATOM 685 O O . GLN A 1 84 ? -8.257 -1.636 17.894 1.00 84.44 84 GLN A O 1
ATOM 690 N N . ALA A 1 85 ? -10.446 -1.929 17.462 1.00 87.31 85 ALA A N 1
ATOM 691 C CA . ALA A 1 85 ? -10.255 -2.368 16.087 1.00 87.31 85 ALA A CA 1
ATOM 692 C C . ALA A 1 85 ? -9.710 -1.226 15.216 1.00 87.31 85 ALA A C 1
ATOM 694 O O . ALA A 1 85 ? -8.810 -1.454 14.407 1.00 87.31 85 ALA A O 1
ATOM 695 N N . LYS A 1 86 ? -10.150 0.015 15.464 1.00 88.81 86 LYS A N 1
ATOM 696 C CA . LYS A 1 86 ? -9.632 1.222 14.801 1.00 88.81 86 LYS A CA 1
ATOM 697 C C . LYS A 1 86 ? -8.137 1.411 15.075 1.00 88.81 86 LYS A C 1
ATOM 699 O O . LYS A 1 86 ? -7.352 1.556 14.139 1.00 88.81 86 LYS A O 1
ATOM 704 N N . LYS A 1 87 ? -7.707 1.297 16.336 1.00 88.50 87 LYS A N 1
ATOM 705 C CA . LYS A 1 87 ? -6.287 1.385 16.732 1.00 88.50 87 LYS A CA 1
ATOM 706 C C . LYS A 1 87 ? -5.421 0.299 16.086 1.00 88.50 87 LYS A C 1
ATOM 708 O O . LYS A 1 87 ? -4.283 0.564 15.700 1.00 88.50 87 LYS A O 1
ATOM 713 N N . ARG A 1 88 ? -5.942 -0.924 15.962 1.00 88.94 88 ARG A N 1
ATOM 714 C CA . ARG A 1 88 ? -5.237 -2.057 15.337 1.00 88.94 88 ARG A CA 1
ATOM 715 C C . ARG A 1 88 ? -5.140 -1.902 13.821 1.00 88.94 88 ARG A C 1
ATOM 717 O O . ARG A 1 88 ? -4.049 -2.062 13.283 1.00 88.94 88 ARG A O 1
ATOM 724 N N . MET A 1 89 ? -6.220 -1.477 13.160 1.00 91.38 89 MET A N 1
ATOM 725 C CA . MET A 1 89 ? -6.173 -1.105 11.743 1.00 91.38 89 MET A CA 1
ATOM 726 C C . MET A 1 89 ? -5.124 -0.022 11.502 1.00 91.38 89 MET A C 1
ATOM 728 O O . MET A 1 89 ? -4.301 -0.161 10.604 1.00 91.38 89 MET A O 1
ATOM 732 N N . TYR A 1 90 ? -5.121 1.037 12.316 1.00 91.56 90 TYR A N 1
ATOM 733 C CA . TYR A 1 90 ? -4.153 2.120 12.174 1.00 91.56 90 TYR A CA 1
ATOM 734 C C . TYR A 1 90 ? -2.712 1.603 12.224 1.00 91.56 90 TYR A C 1
ATOM 736 O O . TYR A 1 90 ? -1.908 1.938 11.358 1.00 91.56 90 TYR A O 1
ATOM 744 N N . ARG A 1 91 ? -2.385 0.738 13.193 1.00 91.44 91 ARG A N 1
ATOM 745 C CA . ARG A 1 91 ? -1.048 0.132 13.319 1.00 91.44 91 ARG A CA 1
ATOM 746 C C . ARG A 1 91 ? -0.663 -0.697 12.096 1.00 91.44 91 ARG A C 1
ATOM 748 O O . ARG A 1 91 ? 0.459 -0.563 11.610 1.00 91.44 91 ARG A O 1
ATOM 755 N N . ASP A 1 92 ? -1.583 -1.508 11.588 1.00 92.94 92 ASP A N 1
ATOM 756 C CA . ASP A 1 92 ? -1.375 -2.281 10.364 1.00 92.94 92 ASP A CA 1
ATOM 757 C C . ASP A 1 92 ? -1.115 -1.374 9.162 1.00 92.94 92 ASP A C 1
ATOM 759 O O . ASP A 1 92 ? -0.131 -1.562 8.447 1.00 92.94 92 ASP A O 1
ATOM 763 N N . VAL A 1 93 ? -1.945 -0.346 8.974 1.00 94.25 93 VAL A N 1
ATOM 764 C CA . VAL A 1 93 ? -1.798 0.618 7.879 1.00 94.25 93 VAL A CA 1
ATOM 765 C C . VAL A 1 93 ? -0.464 1.356 7.977 1.00 94.25 93 VAL A C 1
ATOM 767 O O . VAL A 1 93 ? 0.232 1.477 6.972 1.00 94.25 93 VAL A O 1
ATOM 770 N N . GLN A 1 94 ? -0.047 1.786 9.172 1.00 94.44 94 GLN A N 1
ATOM 771 C CA . GLN A 1 94 ? 1.264 2.415 9.370 1.00 94.44 94 GLN A CA 1
ATOM 772 C C . GLN A 1 94 ? 2.415 1.465 9.019 1.00 94.44 94 GLN A C 1
ATOM 774 O O . GLN A 1 94 ? 3.385 1.877 8.383 1.00 94.44 94 GLN A O 1
ATOM 779 N N . HIS A 1 95 ? 2.308 0.183 9.378 1.00 94.94 95 HIS A N 1
ATOM 780 C CA . HIS A 1 95 ? 3.324 -0.814 9.038 1.00 94.94 95 HIS A CA 1
ATOM 781 C C . HIS A 1 95 ? 3.420 -1.054 7.522 1.00 94.94 95 HIS A C 1
ATOM 783 O O . HIS A 1 95 ? 4.513 -1.220 6.976 1.00 94.94 95 HIS A O 1
ATOM 789 N N . ILE A 1 96 ? 2.283 -1.039 6.831 1.00 95.94 96 ILE A N 1
ATOM 790 C CA . ILE A 1 96 ? 2.205 -1.184 5.374 1.00 95.94 96 ILE A CA 1
ATOM 791 C C . ILE A 1 96 ? 2.755 0.062 4.678 1.00 95.94 96 ILE A C 1
ATOM 793 O O . ILE A 1 96 ? 3.584 -0.062 3.780 1.00 95.94 96 ILE A O 1
ATOM 797 N N . LEU A 1 97 ? 2.361 1.260 5.118 1.00 96.06 97 LEU A N 1
ATOM 798 C CA . LEU A 1 97 ? 2.878 2.524 4.589 1.00 96.06 97 LEU A CA 1
ATOM 799 C C . LEU A 1 97 ? 4.388 2.649 4.802 1.00 96.06 97 LEU A C 1
ATOM 801 O O . LEU A 1 97 ? 5.093 3.099 3.906 1.00 96.06 97 LEU A O 1
ATOM 805 N N . GLY A 1 98 ? 4.910 2.191 5.943 1.00 95.25 98 GLY A N 1
ATOM 806 C CA . GLY A 1 98 ? 6.353 2.097 6.175 1.00 95.25 98 GLY A CA 1
ATOM 807 C C . GLY A 1 98 ? 7.056 1.233 5.125 1.00 95.25 98 GLY A C 1
ATOM 808 O O . GLY A 1 98 ? 8.088 1.635 4.590 1.00 95.25 98 GLY A O 1
ATOM 809 N N . CYS A 1 99 ? 6.468 0.086 4.768 1.00 95.44 99 CYS A N 1
ATOM 810 C CA . CYS A 1 99 ? 6.986 -0.744 3.683 1.00 95.44 99 CYS A CA 1
ATOM 811 C C . CYS A 1 99 ? 6.901 -0.022 2.335 1.00 95.44 99 CYS A C 1
ATOM 813 O O . CYS A 1 99 ? 7.921 0.068 1.659 1.00 95.44 99 CYS A O 1
ATOM 815 N N . ILE A 1 100 ? 5.746 0.550 1.979 1.00 96.31 100 ILE A N 1
ATOM 816 C CA . ILE A 1 100 ? 5.533 1.285 0.721 1.00 96.31 100 ILE A CA 1
ATOM 817 C C . ILE A 1 100 ? 6.554 2.417 0.549 1.00 96.31 100 ILE A C 1
ATOM 819 O O . ILE A 1 100 ? 7.184 2.523 -0.501 1.00 96.31 100 ILE A O 1
ATOM 823 N N . ARG A 1 101 ? 6.789 3.217 1.592 1.00 95.25 101 ARG A N 1
ATOM 824 C CA . ARG A 1 101 ? 7.754 4.332 1.587 1.00 95.25 101 ARG A CA 1
ATOM 825 C C . ARG A 1 101 ? 9.203 3.875 1.392 1.00 95.25 101 ARG A C 1
ATOM 827 O O . ARG A 1 101 ? 10.020 4.655 0.919 1.00 95.25 101 ARG A O 1
ATOM 834 N N . SER A 1 102 ? 9.522 2.626 1.741 1.00 94.81 102 SER A N 1
ATOM 835 C CA . SER A 1 102 ? 10.857 2.033 1.552 1.00 94.81 102 SER A CA 1
ATOM 836 C C . SER A 1 102 ? 11.090 1.448 0.152 1.00 94.81 102 SER A C 1
ATOM 838 O O . SER A 1 102 ? 12.214 1.057 -0.170 1.00 94.81 102 SER A O 1
ATOM 840 N N . LEU A 1 103 ? 10.043 1.358 -0.678 1.00 95.94 103 LEU A N 1
ATOM 841 C CA . LEU A 1 103 ? 10.152 0.777 -2.014 1.00 95.94 103 LEU A CA 1
ATOM 842 C C . LEU A 1 103 ? 10.842 1.739 -2.985 1.00 95.94 103 LEU A C 1
ATOM 844 O O . LEU A 1 103 ? 10.652 2.954 -2.875 1.00 95.94 103 LEU A O 1
ATOM 848 N N . PRO A 1 104 ? 11.589 1.205 -3.971 1.00 95.38 104 PRO A N 1
ATOM 849 C CA . PRO A 1 104 ? 12.219 2.010 -5.008 1.00 95.38 104 PRO A CA 1
ATOM 850 C C .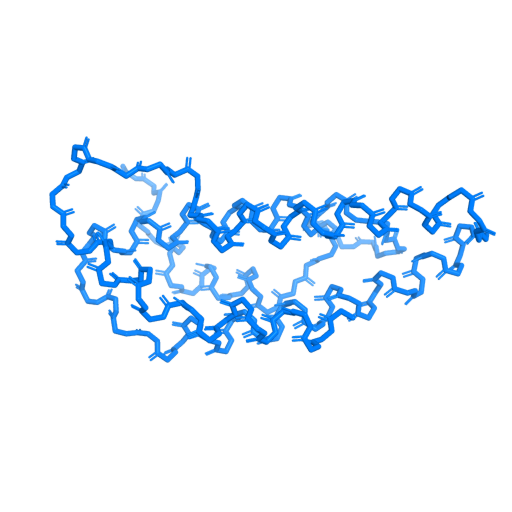 PRO A 1 104 ? 11.211 2.948 -5.666 1.00 95.38 104 PRO A C 1
ATOM 852 O O . PRO A 1 104 ? 10.137 2.521 -6.092 1.00 95.38 104 PRO A O 1
ATOM 855 N N . SER A 1 105 ? 11.567 4.225 -5.732 1.00 90.56 105 SER A N 1
ATOM 856 C CA . SER A 1 105 ? 10.710 5.283 -6.242 1.00 90.56 105 SER A CA 1
ATOM 857 C C . SER A 1 105 ? 11.548 6.310 -6.976 1.00 90.56 105 SER A C 1
ATOM 859 O O . SER A 1 105 ? 12.634 6.660 -6.522 1.00 90.56 105 SER A O 1
ATOM 861 N N . ASP A 1 106 ? 11.012 6.823 -8.073 1.00 85.81 106 ASP A N 1
ATOM 862 C CA . ASP A 1 106 ? 11.503 8.028 -8.735 1.00 85.81 106 ASP A CA 1
ATOM 863 C C . ASP A 1 106 ? 10.674 9.271 -8.365 1.00 85.81 106 ASP A C 1
ATOM 865 O O . ASP A 1 106 ? 10.907 10.367 -8.879 1.00 85.81 106 ASP A O 1
ATOM 869 N N . SER A 1 107 ? 9.683 9.112 -7.477 1.00 76.38 107 SER A N 1
ATOM 870 C CA . SER A 1 107 ? 8.807 10.203 -7.064 1.00 76.38 107 SER A CA 1
ATOM 871 C C . SER A 1 107 ? 9.560 11.237 -6.224 1.00 76.38 107 SER A C 1
ATOM 873 O O . SER A 1 107 ? 10.324 10.910 -5.319 1.00 76.38 107 SER A O 1
ATOM 875 N N . LYS A 1 108 ? 9.294 12.517 -6.500 1.00 79.69 108 LYS A N 1
ATOM 876 C CA . LYS A 1 108 ? 9.764 13.649 -5.683 1.00 79.69 108 LYS A CA 1
ATOM 877 C C . LYS A 1 108 ? 8.801 13.987 -4.536 1.00 79.69 108 LYS A C 1
ATOM 879 O O . LYS A 1 108 ? 8.923 15.054 -3.940 1.00 79.69 108 LYS A O 1
ATOM 884 N N . SER A 1 109 ? 7.797 13.143 -4.279 1.00 82.31 109 SER A N 1
ATOM 885 C CA . SER A 1 109 ? 6.828 13.389 -3.212 1.00 82.31 109 SER A CA 1
ATOM 886 C C . SER A 1 109 ? 7.500 13.260 -1.845 1.00 82.31 109 SER A C 1
ATOM 888 O O . SER A 1 109 ? 8.421 12.463 -1.668 1.00 82.31 109 SER A O 1
ATOM 890 N N . SER A 1 110 ? 7.026 14.033 -0.867 1.00 83.62 110 SER A N 1
ATOM 891 C CA . SER A 1 110 ? 7.446 13.913 0.529 1.00 83.62 110 SER A CA 1
ATOM 892 C C . SER A 1 110 ? 6.213 13.642 1.398 1.00 83.62 110 SER A C 1
ATOM 894 O O . SER A 1 110 ? 5.371 14.536 1.511 1.00 83.62 110 SER A O 1
ATOM 896 N N . PRO A 1 111 ? 6.072 12.437 1.986 1.00 88.62 111 PRO A N 1
ATOM 897 C CA . PRO A 1 111 ? 6.966 11.277 1.865 1.00 88.62 111 PRO A CA 1
ATOM 898 C C . PRO A 1 111 ? 6.931 10.619 0.462 1.00 88.62 111 PRO A C 1
ATOM 900 O O . PRO A 1 111 ? 5.997 10.851 -0.316 1.00 88.62 111 PRO A O 1
ATOM 903 N N . PRO A 1 112 ? 7.944 9.802 0.109 1.00 91.75 112 PRO A N 1
ATOM 904 C CA . PRO A 1 112 ? 7.973 9.076 -1.161 1.00 91.75 112 PRO A CA 1
ATOM 905 C C . PRO A 1 112 ? 6.837 8.054 -1.235 1.00 91.75 112 PRO A C 1
ATOM 907 O O . PRO A 1 112 ? 6.405 7.531 -0.205 1.00 91.75 112 PRO A O 1
ATOM 910 N N . ASN A 1 113 ? 6.400 7.732 -2.456 1.00 95.31 113 ASN A N 1
ATOM 911 C CA . ASN A 1 113 ? 5.314 6.774 -2.698 1.00 95.31 113 ASN A CA 1
ATOM 912 C C . ASN A 1 113 ? 4.018 7.147 -1.956 1.00 95.31 113 ASN A C 1
ATOM 914 O O . ASN A 1 113 ? 3.366 6.280 -1.388 1.00 95.31 113 ASN A O 1
ATOM 918 N N . TRP A 1 114 ? 3.664 8.435 -1.931 1.00 94.56 114 TRP A N 1
ATOM 919 C CA . TRP A 1 114 ? 2.384 8.886 -1.379 1.00 94.56 114 TRP A CA 1
ATOM 920 C C . TRP A 1 114 ? 1.212 8.432 -2.257 1.00 94.56 114 TRP A C 1
ATOM 922 O O . TRP A 1 114 ? 1.291 8.511 -3.488 1.00 94.56 114 TRP A O 1
ATOM 932 N N . GLY A 1 115 ? 0.094 8.034 -1.645 1.00 94.44 115 GLY A N 1
ATOM 933 C CA . GLY A 1 115 ? -1.116 7.689 -2.391 1.00 94.44 115 GLY A CA 1
ATOM 934 C C . GLY A 1 115 ? -2.383 7.550 -1.548 1.00 94.44 115 GLY A C 1
ATOM 935 O O . GLY A 1 115 ? -2.459 7.986 -0.403 1.00 94.44 115 GLY A O 1
ATOM 936 N N . GLN A 1 116 ? -3.394 6.885 -2.117 1.00 95.75 116 GLN A N 1
ATOM 937 C CA . GLN A 1 116 ? -4.750 6.774 -1.547 1.00 95.75 116 GLN A CA 1
ATOM 938 C C . GLN A 1 116 ? -4.807 6.171 -0.132 1.00 95.75 116 GLN A C 1
ATOM 940 O O . GLN A 1 116 ? -5.777 6.379 0.593 1.00 95.75 116 GLN A O 1
ATOM 945 N N . LEU A 1 117 ? -3.801 5.389 0.272 1.00 95.50 117 LEU A N 1
ATOM 946 C CA . LEU A 1 117 ? -3.731 4.843 1.637 1.00 95.50 117 LEU A CA 1
ATOM 947 C C . LEU A 1 117 ? -3.282 5.893 2.655 1.00 95.50 117 LEU A C 1
ATOM 949 O O . LEU A 1 117 ? -3.775 5.886 3.779 1.00 95.50 117 LEU A O 1
ATOM 953 N N . ASP A 1 118 ? -2.413 6.825 2.265 1.00 95.06 118 ASP A N 1
ATOM 954 C CA . ASP A 1 118 ? -2.084 7.978 3.103 1.00 95.06 118 ASP A CA 1
ATOM 955 C C . ASP A 1 118 ? -3.306 8.897 3.252 1.00 95.06 118 ASP A C 1
ATOM 957 O O . ASP A 1 118 ? -3.629 9.318 4.361 1.00 95.06 118 ASP A O 1
ATOM 961 N N . GLU A 1 119 ? -4.048 9.133 2.164 1.00 94.31 119 GLU A N 1
ATOM 962 C CA . GLU A 1 119 ? -5.305 9.900 2.187 1.00 94.31 119 GLU A CA 1
ATOM 963 C C . GLU A 1 119 ? -6.363 9.241 3.081 1.00 94.31 119 GLU A C 1
ATOM 965 O O . GLU A 1 119 ? -7.016 9.914 3.882 1.00 94.31 119 GLU A O 1
ATOM 970 N N . PHE A 1 120 ? -6.501 7.912 2.994 1.00 93.62 120 PHE A N 1
ATOM 971 C CA . PHE A 1 120 ? -7.359 7.135 3.885 1.00 93.62 120 PHE A CA 1
ATOM 972 C C . PHE A 1 120 ? -6.975 7.356 5.351 1.00 93.62 120 PHE A C 1
ATOM 974 O O . PHE A 1 120 ? -7.855 7.581 6.184 1.00 93.62 120 PHE A O 1
ATOM 981 N N . VAL A 1 121 ? -5.679 7.336 5.677 1.00 92.50 121 VAL A N 1
ATOM 982 C CA . VAL A 1 121 ? -5.218 7.595 7.043 1.00 92.50 121 VAL A CA 1
ATOM 983 C C . VAL A 1 121 ? -5.552 9.015 7.482 1.00 92.50 121 VAL A C 1
ATOM 985 O O . VAL A 1 121 ? -6.145 9.197 8.544 1.00 92.50 121 VAL A O 1
ATOM 988 N N . ALA A 1 122 ? -5.211 10.010 6.663 1.00 91.50 122 ALA A N 1
ATOM 989 C CA . ALA A 1 122 ? -5.449 11.414 6.973 1.00 91.50 122 ALA A CA 1
ATOM 990 C C . ALA A 1 122 ? -6.936 11.686 7.245 1.00 91.50 122 ALA A C 1
ATOM 992 O O . ALA A 1 122 ? -7.273 12.340 8.228 1.00 91.50 122 ALA A O 1
ATOM 993 N N . LYS A 1 123 ? -7.832 11.110 6.435 1.00 90.19 123 LYS A N 1
ATOM 994 C CA . LYS A 1 123 ? -9.282 11.284 6.574 1.00 90.19 123 LYS A CA 1
ATOM 995 C C . LYS A 1 123 ? -9.877 10.566 7.789 1.00 90.19 123 LYS A C 1
ATOM 997 O O . LYS A 1 123 ? -10.787 11.098 8.412 1.00 90.19 123 LYS A O 1
ATOM 1002 N N . ASN A 1 124 ? -9.420 9.352 8.102 1.00 87.00 124 ASN A N 1
ATOM 1003 C CA . ASN A 1 124 ? -10.069 8.502 9.113 1.00 87.00 124 ASN A CA 1
ATOM 1004 C C . ASN A 1 124 ? -9.400 8.559 10.499 1.00 87.00 124 ASN A C 1
ATOM 1006 O O . ASN A 1 124 ? -9.991 8.112 11.487 1.00 87.00 124 ASN A O 1
ATOM 1010 N N . PHE A 1 125 ? -8.176 9.090 10.577 1.00 84.88 125 PHE A N 1
ATOM 1011 C CA . PHE A 1 125 ? -7.356 9.104 11.793 1.00 84.88 125 PHE A CA 1
ATOM 1012 C C . PHE A 1 125 ? -6.646 10.440 12.061 1.00 84.88 125 PHE A C 1
ATOM 1014 O O . PHE A 1 125 ? -6.008 10.571 13.101 1.00 84.88 125 PHE A O 1
ATOM 1021 N N . GLY A 1 126 ? -6.736 11.425 11.159 1.00 66.88 126 GLY A N 1
ATOM 1022 C CA . GLY A 1 126 ? -5.970 12.675 11.234 1.00 66.88 126 GLY A CA 1
ATOM 1023 C C . GLY A 1 126 ? -6.278 13.586 12.428 1.00 66.88 126 GLY A C 1
ATOM 1024 O O . GLY A 1 126 ? -5.446 14.427 12.749 1.00 66.88 126 GLY A O 1
ATOM 1025 N N . GLU A 1 127 ? -7.411 13.402 13.114 1.00 56.50 127 GLU A N 1
ATOM 1026 C CA . GLU A 1 127 ? -7.798 14.218 14.281 1.00 56.50 127 GLU A CA 1
ATOM 1027 C C . GLU A 1 127 ? -7.602 13.509 15.640 1.00 56.50 127 GLU A C 1
ATOM 1029 O O . GLU A 1 127 ? -7.589 14.171 16.671 1.00 56.50 127 GLU A O 1
ATOM 1034 N N . GLU A 1 128 ? -7.385 12.186 15.678 1.00 50.84 128 GLU A N 1
ATOM 1035 C CA . GLU A 1 128 ? -7.409 11.394 16.931 1.00 50.84 128 GLU A CA 1
ATOM 1036 C C . GLU A 1 128 ? -6.039 10.886 17.421 1.00 50.84 128 GLU A C 1
ATOM 1038 O O . GLU A 1 128 ? -5.966 10.223 18.451 1.00 50.84 128 GLU A O 1
ATOM 1043 N N . VAL A 1 129 ? -4.934 11.179 16.728 1.00 46.41 129 VAL A N 1
ATOM 1044 C CA . VAL A 1 129 ? -3.583 10.700 17.121 1.00 46.41 129 VAL A CA 1
ATOM 1045 C C . VAL A 1 129 ? -2.738 11.821 17.754 1.00 46.41 129 VAL A C 1
ATOM 1047 O O . VAL A 1 129 ? -1.510 11.783 17.738 1.00 46.41 129 VAL A O 1
ATOM 1050 N N . GLY A 1 130 ? -3.405 12.841 18.304 1.00 39.44 130 GLY A N 1
ATOM 1051 C CA . GLY A 1 130 ? -2.794 14.006 18.954 1.00 39.44 130 GLY A CA 1
ATOM 1052 C C . GLY A 1 130 ? -2.977 14.094 20.475 1.00 39.44 130 GLY A C 1
ATOM 1053 O O . GLY A 1 130 ? -2.598 15.120 21.040 1.00 39.44 130 GLY A O 1
ATOM 1054 N N . GLN A 1 131 ? -3.542 13.075 21.136 1.00 29.75 131 GLN A N 1
ATOM 1055 C CA . GLN A 1 131 ? -3.691 13.017 22.599 1.00 29.75 131 GLN A CA 1
ATOM 1056 C C . GLN A 1 131 ? -3.365 11.635 23.164 1.00 29.75 131 GLN A C 1
ATOM 1058 O O . GLN A 1 131 ? -3.787 10.625 22.557 1.00 29.75 131 GLN A O 1
#

InterPro domains:
  IPR039745 Vacuolar protein sorting-associated protein 54 [PTHR12965] (1-96)

Foldseek 3Di:
DLVVLVVLLVCVQVVLVVLVDDDDDDDPPDPSLVVVLVVVVVVLVVCVVPDDLVVQQVVLLVVLVSCLVVVLVSVVPDDQVDVSSVVNSLRSLVSNVVSSLPGRHPDPDVSTSDDNSVVSCCVPPVPPPPD